Protein AF-A0A8H4TR01-F1 (afdb_monomer)

Radius of gyration: 15.43 Å; Cα contacts (8 Å, |Δi|>4): 149; chains: 1; bounding box: 37×34×43 Å

Solvent-accessible surface area (backbone atoms only — not comparable to full-atom values): 7247 Å² total; per-residue (Å²): 136,91,82,88,82,90,84,87,85,88,75,88,74,59,91,89,56,60,68,65,60,54,45,56,50,52,56,65,47,54,61,61,54,75,67,36,91,40,52,76,49,71,44,84,40,84,75,63,59,82,78,48,76,79,43,83,88,53,67,76,90,58,88,60,85,57,61,46,30,30,40,38,33,33,46,49,75,82,49,93,98,38,67,46,82,46,71,33,51,35,40,36,34,63,46,99,93,38,52,36,37,39,35,57,41,78,93,82,41,74,47,79,50,113

Foldseek 3Di:
DDDDDDDDDDDDDPPVDDPVNVQVVLLVVVVVLVPDPFFPDKDWDDDPCVVCVPPPLDDVVCVPPRKTKMWTWTWDDPDVVDIDIFTWIKIWGRDPNHIKIWIQGPPRDIDIGD

Mean predicted aligned error: 5.42 Å

Secondary structure (DSSP, 8-state):
-----------PPPTTS-HHHHHHHHTTSHHHHHT-TTEEEEEEE---HHHHTT-TTS-TTS-SSS-EEEEEEEEEEEETTEEEEEEEEEEEEEETTEEEEEEEEGGGEEEEE-

InterPro domains:
  IPR055481 Domain of unknown function DUF7053 [PF23155] (4-112)

Structure (mmCIF, N/CA/C/O backbone):
data_AF-A0A8H4TR01-F1
#
_entry.id   AF-A0A8H4TR01-F1
#
loop_
_atom_site.group_PDB
_atom_site.id
_atom_site.type_symbol
_atom_site.label_atom_id
_atom_site.label_alt_id
_atom_site.label_comp_id
_atom_site.label_asym_id
_atom_site.label_entity_id
_atom_site.label_seq_id
_atom_site.pdbx_PDB_ins_code
_atom_site.Cartn_x
_atom_site.Cartn_y
_atom_site.Cartn_z
_atom_site.occupancy
_atom_site.B_iso_or_equiv
_atom_site.auth_seq_id
_atom_site.auth_comp_id
_atom_site.auth_asym_id
_atom_site.auth_atom_id
_atom_site.pdbx_PDB_model_num
ATOM 1 N N . MET A 1 1 ? 1.405 21.714 -10.296 1.00 49.59 1 MET A N 1
ATOM 2 C CA . MET A 1 1 ? -0.064 21.749 -10.467 1.00 49.59 1 MET A CA 1
ATOM 3 C C . MET A 1 1 ? -0.586 20.396 -10.001 1.00 49.59 1 MET A C 1
ATOM 5 O O . MET A 1 1 ? -0.148 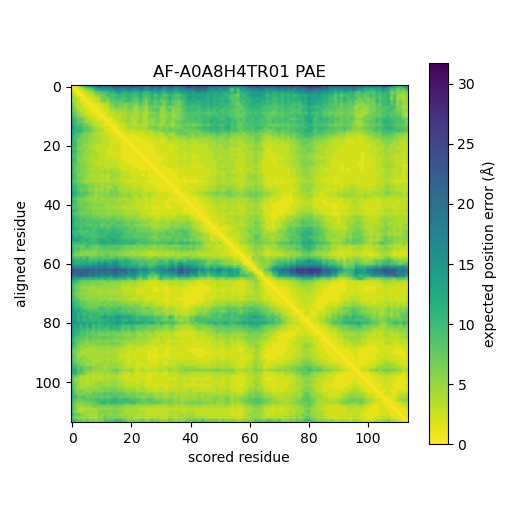19.397 -10.553 1.00 49.59 1 MET A O 1
ATOM 9 N N . ARG A 1 2 ? -1.369 20.338 -8.915 1.00 62.97 2 ARG A N 1
ATOM 10 C CA . ARG A 1 2 ? -1.908 19.081 -8.362 1.00 62.97 2 ARG A CA 1
ATOM 11 C C . ARG A 1 2 ? -3.207 18.767 -9.104 1.00 62.97 2 ARG A C 1
ATOM 13 O O . ARG A 1 2 ? -4.110 19.597 -9.095 1.00 62.97 2 ARG A O 1
ATOM 20 N N . THR A 1 3 ? -3.277 17.615 -9.758 1.00 76.19 3 THR A N 1
ATOM 21 C CA . THR A 1 3 ? -4.483 17.152 -10.460 1.00 76.19 3 THR A CA 1
ATOM 22 C C . THR A 1 3 ? -5.124 16.062 -9.619 1.00 76.19 3 THR A C 1
ATOM 24 O O . THR A 1 3 ? -4.453 15.094 -9.270 1.00 76.19 3 THR A O 1
ATOM 27 N N . GLN A 1 4 ? -6.399 16.223 -9.273 1.00 78.88 4 GLN A N 1
ATOM 28 C CA . GLN A 1 4 ? -7.150 15.244 -8.493 1.00 78.88 4 GLN A CA 1
ATOM 29 C C . GLN A 1 4 ? -8.140 14.536 -9.416 1.00 78.88 4 GLN A C 1
ATOM 31 O O . GLN A 1 4 ? -9.031 15.170 -9.976 1.00 78.88 4 GLN A O 1
ATOM 36 N N . ASN A 1 5 ? -7.963 13.228 -9.587 1.00 81.06 5 ASN A N 1
ATOM 37 C CA . ASN A 1 5 ? -8.862 12.382 -10.365 1.00 81.06 5 ASN A CA 1
ATOM 38 C C . ASN A 1 5 ? -9.546 11.405 -9.409 1.00 81.06 5 ASN A C 1
ATOM 40 O O . ASN A 1 5 ? -8.873 10.770 -8.602 1.00 81.06 5 ASN A O 1
ATOM 44 N N . HIS A 1 6 ? -10.868 11.275 -9.506 1.00 79.69 6 HIS A N 1
ATOM 45 C CA . HIS A 1 6 ? -11.644 10.354 -8.678 1.00 79.69 6 HIS A CA 1
ATOM 46 C C . HIS A 1 6 ? -12.144 9.190 -9.524 1.00 79.69 6 HIS A C 1
ATOM 48 O O . HIS A 1 6 ? -12.794 9.394 -10.547 1.00 79.69 6 HIS A O 1
ATOM 54 N N . THR A 1 7 ? -11.857 7.970 -9.082 1.00 76.00 7 THR A N 1
ATOM 55 C CA . THR A 1 7 ? -12.434 6.744 -9.639 1.00 76.00 7 THR A CA 1
ATOM 56 C C . THR A 1 7 ? -13.086 5.981 -8.499 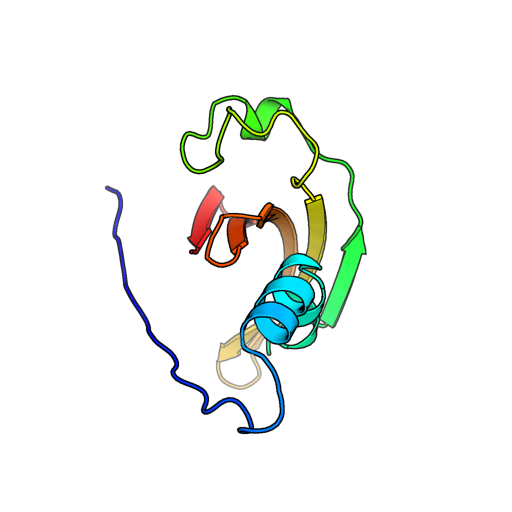1.00 76.00 7 THR A C 1
ATOM 58 O O . THR A 1 7 ? -12.477 5.818 -7.447 1.00 76.00 7 THR A O 1
ATOM 61 N N . PHE A 1 8 ? -14.318 5.521 -8.702 1.00 81.50 8 PHE A N 1
ATOM 62 C CA . PHE A 1 8 ? -15.056 4.751 -7.705 1.00 81.50 8 PHE A CA 1
ATOM 63 C C . PHE A 1 8 ? -15.339 3.354 -8.241 1.00 81.50 8 PHE A C 1
ATOM 65 O O . PHE A 1 8 ? -15.789 3.196 -9.376 1.00 81.50 8 PHE A O 1
ATOM 72 N N . VAL A 1 9 ? -15.109 2.346 -7.402 1.00 77.06 9 VAL A N 1
ATOM 73 C CA . VAL A 1 9 ? -15.504 0.960 -7.662 1.00 77.06 9 VAL A CA 1
ATOM 74 C C . VAL A 1 9 ? -16.436 0.532 -6.536 1.00 77.06 9 VAL A C 1
ATOM 76 O O . VAL A 1 9 ? -16.070 0.584 -5.366 1.00 77.06 9 VAL A O 1
ATOM 79 N N . THR A 1 10 ? -17.656 0.121 -6.879 1.00 84.94 10 THR A N 1
ATOM 80 C CA . THR A 1 10 ? -18.630 -0.385 -5.906 1.00 84.94 10 THR A CA 1
ATOM 81 C C . THR A 1 10 ? -18.730 -1.895 -6.036 1.00 84.94 10 THR A C 1
ATOM 83 O O . THR A 1 10 ? -19.132 -2.404 -7.080 1.00 84.94 10 THR A O 1
ATOM 86 N N . ILE A 1 11 ? -18.383 -2.607 -4.965 1.00 81.75 11 ILE A N 1
ATOM 87 C CA . ILE A 1 11 ? -18.468 -4.067 -4.902 1.00 81.75 11 ILE A CA 1
ATOM 88 C C . ILE A 1 11 ? -19.537 -4.429 -3.865 1.00 81.75 11 ILE A C 1
ATOM 90 O O . ILE A 1 11 ? -19.426 -3.998 -2.715 1.00 81.75 11 ILE A O 1
ATOM 94 N N . PRO A 1 12 ? -20.585 -5.190 -4.230 1.00 86.38 12 PRO A N 1
ATOM 95 C CA . PRO A 1 12 ? -21.579 -5.628 -3.261 1.00 86.38 12 PRO A CA 1
ATOM 96 C C . PRO A 1 12 ? -20.934 -6.584 -2.251 1.00 86.38 12 PRO A C 1
ATOM 98 O O . PRO A 1 12 ? -20.421 -7.640 -2.619 1.00 86.38 12 PRO A O 1
ATOM 101 N N . ILE A 1 13 ? -20.983 -6.221 -0.969 1.00 86.12 13 ILE A N 1
ATOM 102 C CA . ILE A 1 13 ? -20.517 -7.083 0.121 1.00 86.12 13 ILE A CA 1
ATOM 103 C C . ILE A 1 13 ? -21.607 -8.133 0.405 1.00 86.12 13 ILE A C 1
ATOM 105 O O . ILE A 1 13 ? -22.789 -7.775 0.488 1.00 86.12 13 ILE A O 1
ATOM 109 N N . PRO A 1 14 ? -21.261 -9.426 0.557 1.00 91.12 14 PRO A N 1
ATOM 110 C CA . PRO A 1 14 ? -22.231 -10.448 0.932 1.00 91.12 14 PRO A CA 1
ATOM 111 C C . PRO A 1 14 ? -22.970 -10.081 2.226 1.00 91.12 14 PRO A C 1
ATOM 113 O O . PRO A 1 14 ? -22.349 -9.683 3.205 1.00 91.12 14 PRO A O 1
ATOM 116 N N . ARG A 1 15 ? -24.298 -10.260 2.262 1.00 89.81 15 ARG A N 1
ATOM 117 C CA . ARG A 1 15 ? -25.148 -9.816 3.392 1.00 89.81 15 ARG A CA 1
ATOM 118 C C . ARG A 1 15 ? -24.781 -10.419 4.751 1.00 89.81 15 ARG A C 1
ATOM 120 O O . ARG A 1 15 ? -25.142 -9.855 5.774 1.00 89.81 15 ARG A O 1
ATOM 127 N N . TYR A 1 16 ? -24.124 -11.576 4.759 1.00 93.88 16 TYR A N 1
ATOM 128 C CA . TYR A 1 16 ? -23.691 -12.252 5.983 1.00 93.88 16 TYR A CA 1
ATOM 129 C C . TYR A 1 16 ? -22.377 -11.694 6.545 1.00 93.88 16 TYR A C 1
ATOM 131 O O . TYR A 1 16 ? -21.994 -12.064 7.651 1.00 93.88 16 TYR A O 1
ATOM 139 N N . LEU A 1 17 ? -21.668 -10.849 5.790 1.00 93.44 17 LEU A N 1
ATOM 140 C CA . LEU A 1 17 ? -20.385 -10.293 6.188 1.00 93.44 17 LEU A CA 1
ATOM 141 C C . LEU A 1 17 ? -20.596 -8.882 6.764 1.00 93.44 17 LEU A C 1
ATOM 143 O O . LEU A 1 17 ? -21.065 -7.996 6.044 1.00 93.44 17 LEU A O 1
ATOM 147 N N . PRO A 1 18 ? -20.258 -8.639 8.043 1.00 92.19 18 PRO A N 1
ATOM 148 C CA . PRO A 1 18 ? -20.322 -7.302 8.613 1.00 92.19 18 PRO A CA 1
ATOM 149 C C . PRO A 1 18 ? -19.375 -6.346 7.883 1.00 92.19 18 PRO A C 1
ATOM 151 O O . PRO A 1 18 ? -18.234 -6.694 7.582 1.00 92.19 18 PRO A O 1
ATOM 154 N N . PHE A 1 19 ? -19.822 -5.108 7.660 1.00 89.88 19 PHE A N 1
ATOM 155 C CA . PHE A 1 19 ? -19.001 -4.059 7.045 1.00 89.88 19 PHE A CA 1
ATOM 156 C C . PHE A 1 19 ? -17.665 -3.858 7.775 1.00 89.88 19 PHE A C 1
ATOM 158 O O . PHE A 1 19 ? -16.623 -3.734 7.134 1.00 89.88 19 PHE A O 1
ATOM 165 N N . GLN A 1 20 ? -17.685 -3.908 9.111 1.00 91.12 20 GLN A N 1
ATOM 166 C CA . GLN A 1 20 ? -16.481 -3.743 9.922 1.00 91.12 20 GLN A CA 1
ATOM 167 C C . GLN A 1 20 ? -15.422 -4.805 9.607 1.00 91.12 20 GLN A C 1
ATOM 169 O O . GLN A 1 20 ? -14.251 -4.474 9.502 1.00 91.12 20 GLN A O 1
ATOM 174 N N . THR A 1 21 ? -15.823 -6.052 9.346 1.00 92.69 21 THR A N 1
ATOM 175 C CA . THR A 1 21 ? -14.891 -7.125 8.974 1.00 92.69 21 THR A CA 1
ATOM 176 C C . THR A 1 21 ? -14.165 -6.824 7.663 1.00 92.69 21 THR A C 1
ATOM 178 O O . THR A 1 21 ? -12.983 -7.127 7.531 1.00 92.69 21 THR A O 1
ATOM 181 N N . VAL A 1 22 ? -14.848 -6.200 6.698 1.00 90.50 22 VAL A N 1
ATOM 182 C CA . VAL A 1 22 ? -14.218 -5.767 5.442 1.00 90.50 22 VAL A CA 1
ATOM 183 C C . VAL A 1 22 ? -13.227 -4.638 5.700 1.00 90.50 22 VAL A C 1
ATOM 185 O O . VAL A 1 22 ? -12.114 -4.686 5.182 1.00 90.50 22 VAL A O 1
ATOM 188 N N . LEU A 1 23 ? -13.599 -3.650 6.519 1.00 91.06 23 LEU A N 1
ATOM 189 C CA . LEU A 1 23 ? -12.693 -2.562 6.885 1.00 91.06 23 LEU A CA 1
ATOM 190 C C . LEU A 1 23 ? -11.450 -3.066 7.618 1.00 91.06 23 LEU A C 1
ATOM 192 O O . LEU A 1 23 ? -10.342 -2.676 7.262 1.00 91.06 23 LEU A O 1
ATOM 196 N N . ASP A 1 24 ? -11.625 -3.937 8.608 1.00 91.88 24 ASP A N 1
ATOM 197 C CA . ASP A 1 24 ? -10.524 -4.505 9.383 1.00 91.88 24 ASP A CA 1
ATOM 198 C C . ASP A 1 24 ? -9.579 -5.297 8.474 1.00 91.88 24 ASP A C 1
ATOM 200 O O . ASP A 1 24 ? -8.361 -5.172 8.581 1.00 91.88 24 ASP A O 1
ATOM 204 N N . TYR A 1 25 ? -10.133 -6.049 7.516 1.00 92.00 25 TYR A N 1
ATOM 205 C CA . TYR A 1 25 ? -9.344 -6.759 6.516 1.00 92.00 25 TYR A CA 1
ATOM 206 C C . TYR A 1 25 ? -8.567 -5.797 5.607 1.00 92.00 25 TYR A C 1
ATOM 208 O O . TYR A 1 25 ? -7.363 -5.971 5.431 1.00 92.00 25 TYR A O 1
ATOM 216 N N . LEU A 1 26 ? -9.198 -4.740 5.086 1.00 90.88 26 LEU A N 1
ATOM 217 C CA . LEU A 1 26 ? -8.513 -3.728 4.269 1.00 90.88 26 LEU A CA 1
ATOM 218 C C . LEU A 1 26 ? -7.391 -3.017 5.038 1.00 90.88 26 LEU A C 1
ATOM 220 O O . LEU A 1 26 ? -6.331 -2.756 4.471 1.00 90.88 26 LEU A O 1
ATOM 224 N N . LYS A 1 27 ? -7.586 -2.766 6.337 1.00 92.94 27 LYS A N 1
ATOM 225 C CA . LYS A 1 27 ? -6.590 -2.155 7.234 1.00 92.94 27 LYS A CA 1
ATOM 226 C C . LYS A 1 27 ? -5.390 -3.057 7.544 1.00 92.94 27 LYS A C 1
ATOM 228 O O . LYS A 1 27 ? -4.433 -2.595 8.153 1.00 92.94 27 LYS A O 1
ATOM 233 N N . THR A 1 28 ? -5.385 -4.309 7.078 1.00 93.56 28 THR A N 1
ATOM 234 C CA . THR A 1 28 ? -4.160 -5.131 7.040 1.00 93.56 28 THR A CA 1
ATOM 235 C C . THR A 1 28 ? -3.228 -4.764 5.877 1.00 93.56 28 THR A C 1
ATOM 237 O O . THR A 1 28 ? -2.077 -5.200 5.861 1.00 93.56 28 THR A O 1
ATOM 240 N N . TYR A 1 29 ? -3.697 -3.933 4.935 1.00 94.44 29 TYR A N 1
ATOM 241 C CA . TYR A 1 29 ? -3.002 -3.386 3.757 1.00 94.44 29 TYR A CA 1
ATOM 242 C C . TYR A 1 29 ? -2.623 -4.406 2.679 1.00 94.44 29 TYR A C 1
ATOM 244 O O . TYR A 1 29 ? -2.805 -4.148 1.489 1.00 94.44 29 TYR A O 1
ATOM 252 N N . GLU A 1 30 ? -2.153 -5.585 3.078 1.00 94.38 30 GLU A N 1
ATOM 253 C CA . GLU A 1 30 ? -1.739 -6.661 2.179 1.00 94.38 30 GLU A CA 1
ATOM 254 C C . GLU A 1 30 ? -2.804 -7.066 1.142 1.00 94.38 30 GLU A C 1
ATOM 256 O O . GLU A 1 30 ? -2.419 -7.283 -0.006 1.00 94.38 30 GLU A O 1
ATOM 261 N N . PRO A 1 31 ? -4.122 -7.087 1.436 1.00 93.06 31 PRO A N 1
ATOM 262 C CA . PRO A 1 31 ? -5.133 -7.424 0.432 1.00 93.06 31 PRO A CA 1
ATOM 263 C C . PRO A 1 31 ? -5.143 -6.471 -0.766 1.00 93.06 31 PRO A C 1
ATOM 265 O O . PRO A 1 31 ? -5.407 -6.890 -1.890 1.00 93.06 31 PRO A O 1
ATOM 268 N N . VAL A 1 32 ? -4.819 -5.192 -0.551 1.00 91.50 32 VAL A N 1
ATOM 269 C CA . VAL A 1 32 ? -4.744 -4.201 -1.634 1.00 91.50 32 VAL A CA 1
ATOM 270 C C . VAL A 1 32 ? -3.541 -4.472 -2.532 1.00 91.50 32 VAL A C 1
ATOM 272 O O . VAL A 1 32 ? -3.652 -4.368 -3.751 1.00 91.50 32 VAL A O 1
ATOM 275 N N . LEU A 1 33 ? -2.413 -4.887 -1.950 1.00 94.00 33 LEU A N 1
ATOM 276 C CA . LEU A 1 33 ? -1.224 -5.283 -2.705 1.00 94.00 33 LEU A CA 1
ATOM 277 C C . LEU A 1 33 ? -1.465 -6.589 -3.470 1.00 94.00 33 LEU A C 1
ATOM 279 O O . LEU A 1 33 ? -1.210 -6.654 -4.669 1.00 94.00 33 LEU A O 1
ATOM 283 N N . GLN A 1 34 ? -2.008 -7.609 -2.800 1.00 94.06 34 GLN A N 1
ATOM 284 C CA . GLN A 1 34 ? -2.285 -8.931 -3.374 1.00 94.06 34 GLN A CA 1
ATOM 285 C C . GLN A 1 34 ? -3.248 -8.878 -4.563 1.00 94.06 34 GLN A C 1
ATOM 287 O O . GLN A 1 34 ? -3.121 -9.669 -5.496 1.00 94.06 34 GLN A O 1
ATOM 292 N N . HIS A 1 35 ? -4.215 -7.960 -4.530 1.00 90.44 35 HIS A N 1
ATOM 293 C CA . HIS A 1 35 ? -5.226 -7.821 -5.574 1.00 90.44 35 HIS A CA 1
ATOM 294 C C . HIS A 1 35 ? -4.944 -6.687 -6.570 1.00 90.44 35 HIS A C 1
ATOM 296 O O . HIS A 1 35 ? -5.782 -6.429 -7.435 1.00 90.44 35 HIS A O 1
ATOM 302 N N . ASN A 1 36 ? -3.774 -6.041 -6.510 1.00 89.19 36 ASN A N 1
ATOM 303 C CA . ASN A 1 36 ? -3.337 -5.119 -7.556 1.00 89.19 36 ASN A CA 1
ATOM 304 C C . ASN A 1 36 ? -2.912 -5.920 -8.812 1.00 89.19 36 ASN A C 1
ATOM 306 O O . ASN A 1 36 ? -1.961 -6.698 -8.737 1.00 89.19 36 ASN A O 1
ATOM 310 N N . PRO A 1 37 ? -3.548 -5.722 -9.987 1.00 88.31 37 PRO A N 1
ATOM 311 C CA . PRO A 1 37 ? -3.240 -6.477 -11.208 1.00 88.31 37 PRO A CA 1
ATOM 312 C C . PRO A 1 37 ? -1.787 -6.385 -11.695 1.00 88.31 37 PRO A C 1
ATOM 314 O O . PRO A 1 37 ? -1.344 -7.255 -12.445 1.00 88.31 37 PRO A O 1
ATOM 317 N N . GLY A 1 38 ? -1.071 -5.317 -11.330 1.00 90.38 38 GLY A N 1
ATOM 318 C CA . GLY A 1 38 ? 0.338 -5.121 -11.677 1.00 90.38 38 GLY A CA 1
ATOM 319 C C . GLY A 1 38 ? 1.321 -5.753 -10.692 1.00 90.38 38 GLY A C 1
ATOM 320 O O . GLY A 1 38 ? 2.508 -5.825 -11.003 1.00 90.38 38 GLY A O 1
ATOM 321 N N . MET A 1 39 ? 0.863 -6.210 -9.524 1.00 95.56 39 MET A N 1
ATOM 322 C CA . MET A 1 39 ? 1.730 -6.697 -8.453 1.00 95.56 39 MET A CA 1
ATOM 323 C C . MET A 1 39 ? 2.317 -8.070 -8.781 1.00 95.56 39 MET A C 1
ATOM 325 O O . MET A 1 39 ? 1.588 -9.023 -9.053 1.00 95.56 39 MET A O 1
ATOM 329 N N . VAL A 1 40 ? 3.646 -8.183 -8.718 1.00 96.50 40 VAL A N 1
ATOM 330 C CA . VAL A 1 40 ? 4.363 -9.465 -8.823 1.00 96.50 40 VAL A CA 1
ATOM 331 C C . VAL A 1 40 ? 4.699 -9.997 -7.437 1.00 96.50 40 VAL A C 1
ATOM 333 O O . VAL A 1 40 ? 4.455 -11.163 -7.140 1.00 96.50 40 VAL A O 1
ATOM 336 N N . SER A 1 41 ? 5.256 -9.140 -6.586 1.00 97.00 41 SER A N 1
ATOM 337 C CA . SER A 1 41 ? 5.593 -9.465 -5.203 1.00 97.00 41 SER A CA 1
ATOM 338 C C . SER A 1 41 ? 5.708 -8.193 -4.378 1.00 97.00 41 SER A C 1
ATOM 340 O O . SER A 1 41 ? 5.934 -7.108 -4.912 1.00 97.00 41 SER A O 1
ATOM 342 N N . TYR A 1 42 ? 5.615 -8.328 -3.064 1.00 97.31 42 TYR A N 1
ATOM 343 C CA . TYR A 1 42 ? 5.856 -7.237 -2.134 1.00 97.31 42 TYR A CA 1
ATOM 344 C C . TYR A 1 42 ? 6.559 -7.771 -0.890 1.00 97.31 42 TYR A C 1
ATOM 346 O O . TYR A 1 42 ? 6.405 -8.937 -0.524 1.00 97.31 42 TYR A O 1
ATOM 354 N N . GLU A 1 43 ? 7.323 -6.911 -0.234 1.00 97.25 43 GLU A N 1
ATOM 355 C CA . GLU A 1 43 ? 7.971 -7.211 1.041 1.00 97.25 43 GLU A CA 1
ATOM 356 C C . GLU A 1 43 ? 7.768 -6.045 2.004 1.00 97.25 43 GLU A C 1
ATOM 358 O O . GLU A 1 43 ? 7.671 -4.890 1.584 1.00 97.25 43 GLU A O 1
ATOM 363 N N . LYS A 1 44 ? 7.675 -6.338 3.303 1.00 95.56 44 LYS A N 1
ATOM 364 C CA . LYS A 1 44 ? 7.667 -5.285 4.325 1.00 95.56 44 LYS A CA 1
ATOM 365 C C . LYS A 1 44 ? 8.999 -4.550 4.270 1.00 95.56 44 LYS A C 1
ATOM 367 O O . LYS A 1 44 ? 10.047 -5.180 4.151 1.00 95.56 44 LYS A O 1
ATOM 372 N N . HIS A 1 45 ? 8.936 -3.232 4.350 1.00 93.94 45 HIS A N 1
ATOM 373 C CA . HIS A 1 45 ? 10.104 -2.373 4.294 1.00 93.94 45 HIS A CA 1
ATOM 374 C C . HIS A 1 45 ? 10.080 -1.393 5.461 1.00 93.94 45 HIS A C 1
ATOM 376 O O . HIS A 1 45 ? 9.012 -1.072 5.990 1.00 93.94 45 HIS A O 1
ATOM 382 N N . ASP A 1 46 ? 11.257 -0.930 5.864 1.00 91.56 46 ASP A N 1
ATOM 383 C CA . ASP A 1 46 ? 11.356 0.063 6.921 1.00 91.56 46 ASP A CA 1
ATOM 384 C C . ASP A 1 46 ? 10.790 1.404 6.436 1.00 91.56 46 ASP A C 1
ATOM 386 O O . ASP A 1 46 ? 10.877 1.768 5.259 1.00 91.56 46 ASP A O 1
ATOM 390 N N . LEU A 1 47 ? 10.145 2.121 7.354 1.00 88.50 47 LEU A N 1
ATOM 391 C CA . LEU A 1 47 ? 9.625 3.457 7.095 1.00 88.50 47 LEU A CA 1
ATOM 392 C C . LEU A 1 47 ? 10.767 4.468 7.149 1.00 88.50 47 LEU A C 1
ATOM 394 O O . LEU A 1 47 ? 11.465 4.574 8.156 1.00 88.50 47 LEU A O 1
ATOM 398 N N . ASP A 1 48 ? 10.898 5.255 6.087 1.00 86.69 48 ASP A N 1
ATOM 399 C CA . ASP A 1 48 ? 11.713 6.463 6.094 1.00 86.69 48 ASP A CA 1
ATOM 400 C C . ASP A 1 48 ? 10.884 7.614 6.676 1.00 86.69 48 ASP A C 1
ATOM 402 O O . ASP A 1 48 ? 10.074 8.225 5.979 1.00 86.69 48 ASP A O 1
ATOM 406 N N . TYR A 1 49 ? 11.054 7.877 7.973 1.00 81.44 49 TYR A N 1
ATOM 407 C CA . TYR A 1 49 ? 10.293 8.904 8.686 1.00 81.44 49 TYR A CA 1
ATOM 408 C C . TYR A 1 49 ? 10.562 10.325 8.174 1.00 81.44 49 TYR A C 1
ATOM 410 O O . TYR A 1 49 ? 9.655 11.158 8.216 1.00 81.44 49 TYR A O 1
ATOM 418 N N . ASP A 1 50 ? 11.749 10.601 7.629 1.00 82.12 50 ASP A N 1
ATOM 419 C CA . ASP A 1 50 ? 12.097 11.931 7.117 1.00 82.12 50 ASP A CA 1
ATOM 420 C C . ASP A 1 50 ? 11.266 12.278 5.871 1.00 82.12 50 ASP A C 1
ATOM 422 O O . ASP A 1 50 ? 10.871 13.429 5.657 1.00 82.12 50 ASP A O 1
ATOM 426 N N . LEU A 1 51 ? 10.930 11.257 5.081 1.00 76.88 51 LEU A N 1
ATOM 427 C CA . LEU A 1 51 ? 10.129 11.365 3.864 1.00 76.88 51 LEU A CA 1
ATOM 428 C C . LEU A 1 51 ? 8.629 11.597 4.133 1.00 76.88 51 LEU A C 1
ATOM 430 O O . LEU A 1 51 ? 7.921 12.130 3.269 1.00 76.88 51 LEU A O 1
ATOM 434 N N . ILE A 1 52 ? 8.148 11.219 5.319 1.00 80.38 52 ILE A N 1
ATOM 435 C CA . ILE A 1 52 ? 6.737 11.319 5.740 1.00 80.38 52 ILE A CA 1
ATOM 436 C C . ILE A 1 52 ? 6.476 12.462 6.719 1.00 80.38 52 ILE A C 1
ATOM 438 O O . ILE A 1 52 ? 5.354 12.955 6.760 1.00 80.38 52 ILE A O 1
ATOM 442 N N . ALA A 1 53 ? 7.481 12.919 7.471 1.00 78.25 53 ALA A N 1
ATOM 443 C CA . ALA A 1 53 ? 7.315 13.907 8.542 1.00 78.25 53 ALA A CA 1
ATOM 444 C C . ALA A 1 53 ? 6.609 15.204 8.105 1.00 78.25 53 ALA A C 1
ATOM 446 O O . ALA A 1 53 ? 5.960 15.861 8.915 1.00 78.25 53 ALA A O 1
ATOM 447 N N . ASN A 1 54 ? 6.720 15.567 6.825 1.00 80.19 54 ASN A N 1
ATOM 448 C CA . ASN A 1 54 ? 6.133 16.783 6.260 1.00 80.19 54 ASN A CA 1
ATOM 449 C C . ASN A 1 54 ? 4.946 16.514 5.316 1.00 80.19 54 ASN A C 1
ATOM 451 O O . ASN A 1 54 ? 4.453 17.438 4.666 1.00 80.19 54 ASN A O 1
ATOM 455 N N . ASP A 1 55 ? 4.494 15.264 5.198 1.00 84.88 55 ASP A N 1
ATOM 456 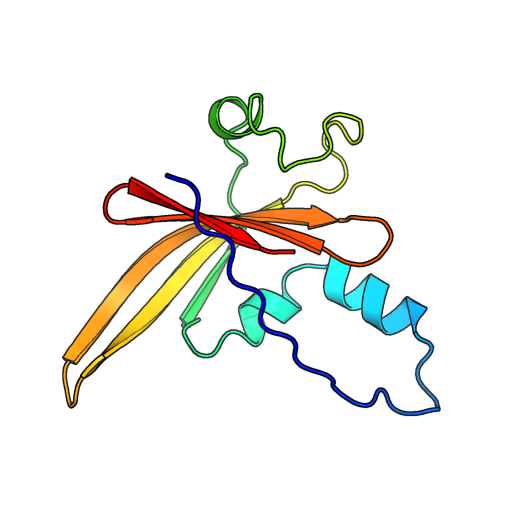C CA . ASP A 1 55 ? 3.412 14.898 4.291 1.00 84.88 55 ASP A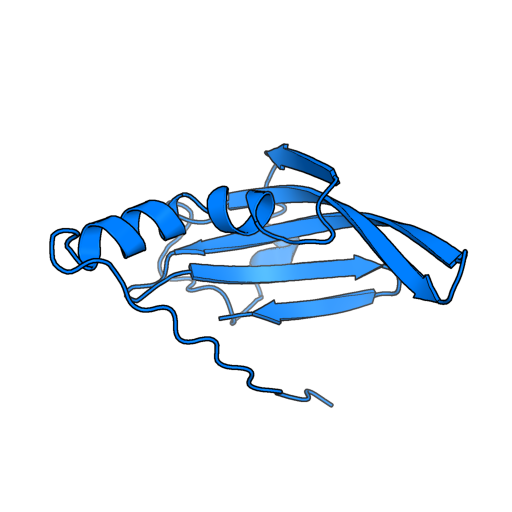 CA 1
ATOM 457 C C . ASP A 1 55 ? 2.047 15.012 4.981 1.00 84.88 55 ASP A C 1
ATOM 459 O O . ASP A 1 55 ? 1.588 14.101 5.665 1.00 84.88 55 ASP A O 1
ATOM 463 N N . SER A 1 56 ? 1.369 16.139 4.744 1.00 85.75 56 SER A N 1
ATOM 464 C CA . SER A 1 56 ? 0.024 16.430 5.273 1.00 85.75 56 SER A CA 1
ATOM 465 C C . SER A 1 56 ? -1.073 15.444 4.847 1.00 85.75 56 SER A C 1
ATOM 467 O O . SER A 1 56 ? -2.207 15.569 5.305 1.00 85.75 56 SER A O 1
ATOM 469 N N . PHE A 1 57 ? -0.783 14.524 3.921 1.00 86.50 57 PHE A N 1
ATOM 470 C CA . PHE A 1 57 ? -1.728 13.483 3.535 1.00 86.50 57 PHE A CA 1
ATOM 471 C C . PHE A 1 57 ? -1.899 12.416 4.617 1.00 86.50 57 PHE A C 1
ATOM 473 O O . PHE A 1 57 ? -2.976 11.832 4.724 1.00 86.50 57 PHE A O 1
ATOM 480 N N . PHE A 1 58 ? -0.856 12.176 5.410 1.00 87.62 58 PHE A N 1
ATOM 481 C CA . PHE A 1 58 ? -0.933 11.271 6.543 1.00 87.62 58 PHE A CA 1
ATOM 482 C C . PHE A 1 58 ? -1.381 12.023 7.793 1.00 87.62 58 PHE A C 1
ATOM 484 O O . PHE A 1 58 ? -0.986 13.163 8.044 1.00 87.62 58 PHE A O 1
ATOM 491 N N . ASP A 1 59 ? -2.226 11.373 8.583 1.00 83.31 59 ASP A N 1
ATOM 492 C CA . ASP A 1 59 ? -2.679 11.891 9.860 1.00 83.31 59 ASP A CA 1
ATOM 493 C C . ASP A 1 59 ? -1.520 11.878 10.864 1.00 83.31 59 ASP A C 1
ATOM 495 O O . ASP A 1 59 ? -1.129 10.830 11.376 1.00 83.31 59 ASP A O 1
ATOM 499 N N . ALA A 1 60 ? -0.975 13.062 11.145 1.00 73.62 60 ALA A N 1
ATOM 500 C CA . ALA A 1 60 ? 0.104 13.257 12.108 1.00 73.62 60 ALA A CA 1
ATOM 501 C C . ALA A 1 60 ? -0.322 13.005 13.569 1.00 73.62 60 ALA A C 1
ATOM 503 O O . ALA A 1 60 ? 0.537 12.920 14.447 1.00 73.62 60 ALA A O 1
ATOM 504 N N . SER A 1 61 ? -1.629 12.900 13.847 1.00 75.00 61 SER A N 1
ATOM 505 C CA . SER A 1 61 ? -2.159 12.565 15.175 1.00 75.00 61 SER A CA 1
ATOM 506 C C . SER A 1 61 ? -2.174 11.059 15.473 1.00 75.00 61 SER A C 1
ATOM 508 O O . SER A 1 61 ? -2.465 10.672 16.605 1.00 75.00 61 SER A O 1
ATOM 510 N N . ASP A 1 62 ? -1.781 10.230 14.496 1.00 71.19 62 ASP A N 1
ATOM 511 C CA . ASP A 1 62 ? -1.478 8.799 14.630 1.00 71.19 62 ASP A CA 1
ATOM 512 C C . ASP A 1 62 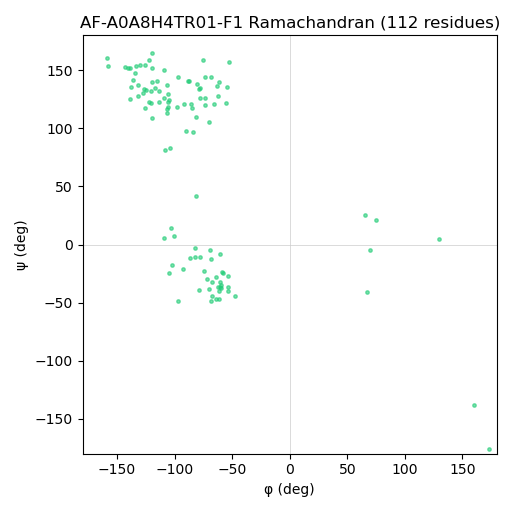? 0.046 8.583 14.491 1.00 71.19 62 ASP A C 1
ATOM 514 O O . ASP A 1 62 ? 0.547 8.259 13.409 1.00 71.19 62 ASP A O 1
ATOM 518 N N . PRO A 1 63 ? 0.829 8.811 15.564 1.00 55.53 63 PRO A N 1
ATOM 519 C CA . PRO A 1 63 ? 2.280 8.967 15.494 1.00 55.53 63 PRO A CA 1
ATOM 520 C C . PRO A 1 63 ? 3.033 7.624 15.443 1.00 55.53 63 PRO A C 1
ATOM 522 O O . PRO A 1 63 ? 4.073 7.468 16.082 1.00 55.53 63 PRO A O 1
ATOM 525 N N . GLY A 1 64 ? 2.531 6.652 14.672 1.00 60.09 64 GLY A N 1
ATOM 526 C CA . GLY A 1 64 ? 3.282 5.446 14.306 1.00 60.09 64 GLY A CA 1
ATOM 527 C C . GLY A 1 64 ? 2.585 4.106 14.536 1.00 60.09 64 GLY A C 1
ATOM 528 O O . GLY A 1 64 ? 3.212 3.072 14.299 1.00 60.09 64 GLY A O 1
ATOM 529 N N . GLU A 1 65 ? 1.316 4.058 14.956 1.00 66.56 65 GLU A N 1
ATOM 530 C CA . GLU A 1 65 ? 0.669 2.758 15.178 1.00 66.56 65 GLU A CA 1
ATOM 531 C C . GLU A 1 65 ? 0.203 2.119 13.868 1.00 66.56 65 GLU A C 1
ATOM 533 O O . GLU A 1 65 ? 0.401 0.910 13.676 1.00 66.56 65 GLU A O 1
ATOM 538 N N . SER A 1 66 ? -0.323 2.908 12.922 1.00 84.62 66 SER A N 1
ATOM 539 C CA . SER A 1 66 ? -0.891 2.354 11.687 1.00 84.62 66 SER A CA 1
ATOM 540 C C . SER A 1 66 ? -0.013 2.465 10.436 1.00 84.62 66 SER A C 1
ATOM 542 O O . SER A 1 66 ? -0.241 1.700 9.496 1.00 84.62 66 SER A O 1
ATOM 544 N N . LEU A 1 67 ? 1.013 3.327 10.418 1.00 90.94 67 LEU A N 1
ATOM 545 C CA . LEU A 1 67 ? 1.885 3.486 9.248 1.00 90.94 67 LEU A CA 1
ATOM 546 C C . LEU A 1 67 ? 2.632 2.187 8.923 1.00 90.94 67 LEU A C 1
ATOM 548 O O . LEU A 1 67 ? 3.291 1.603 9.786 1.00 90.94 67 LEU A O 1
ATOM 552 N N . ARG A 1 68 ? 2.562 1.725 7.673 1.00 92.88 68 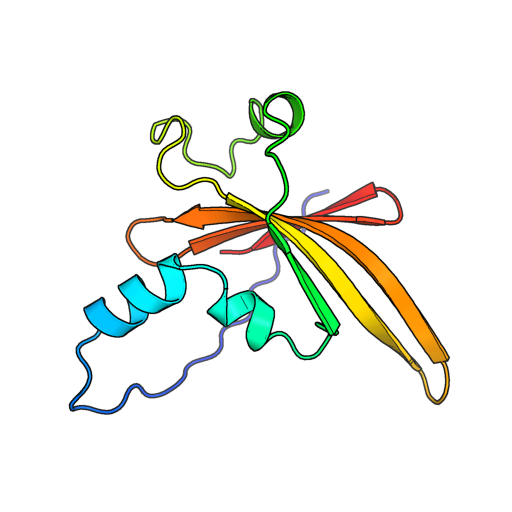ARG A N 1
ATOM 553 C CA . ARG A 1 68 ? 3.327 0.562 7.188 1.00 92.88 68 ARG A CA 1
ATOM 554 C C . ARG A 1 68 ? 3.886 0.841 5.802 1.00 92.88 68 ARG A C 1
ATOM 556 O O . ARG A 1 68 ? 3.167 1.332 4.938 1.00 92.88 68 ARG A O 1
ATOM 563 N N . CYS A 1 69 ? 5.151 0.491 5.590 1.00 94.50 69 CYS A N 1
ATOM 564 C CA . CYS A 1 69 ? 5.801 0.576 4.289 1.00 94.50 69 CYS A CA 1
ATOM 565 C C . CYS A 1 69 ? 5.972 -0.823 3.695 1.00 94.50 69 CYS A C 1
ATOM 567 O O . CYS A 1 69 ? 6.363 -1.772 4.381 1.00 94.50 69 CYS A O 1
ATOM 569 N N . TYR A 1 70 ? 5.685 -0.936 2.405 1.00 96.06 70 TYR A N 1
ATOM 570 C CA . TYR A 1 70 ? 5.966 -2.121 1.616 1.00 96.06 70 TYR A CA 1
ATOM 571 C C . TYR A 1 70 ? 6.774 -1.729 0.392 1.00 96.06 70 TYR A C 1
ATOM 573 O O . TYR A 1 70 ? 6.433 -0.787 -0.321 1.00 96.06 70 TYR A O 1
ATOM 581 N N . GLN A 1 71 ? 7.824 -2.487 0.113 1.00 96.19 71 GLN A N 1
ATOM 582 C CA . GLN A 1 71 ? 8.518 -2.410 -1.155 1.00 96.19 71 GLN A CA 1
ATOM 583 C C . GLN A 1 71 ? 7.733 -3.243 -2.172 1.00 96.19 71 GLN A C 1
ATOM 585 O O . GLN A 1 71 ? 7.700 -4.471 -2.094 1.00 96.19 71 GLN A O 1
ATOM 590 N N . ALA A 1 72 ? 7.091 -2.566 -3.121 1.00 95.75 72 ALA A N 1
ATOM 591 C CA . ALA A 1 72 ? 6.344 -3.198 -4.198 1.00 95.75 72 ALA A CA 1
ATOM 592 C C . ALA A 1 72 ? 7.256 -3.506 -5.389 1.00 95.75 72 ALA A C 1
ATOM 594 O O . ALA A 1 72 ? 8.120 -2.697 -5.749 1.00 95.75 72 ALA A O 1
ATOM 595 N N . TYR A 1 73 ? 7.027 -4.666 -6.001 1.00 96.12 73 TYR A N 1
ATOM 596 C CA . TYR A 1 73 ? 7.615 -5.091 -7.263 1.00 96.12 73 TYR A CA 1
ATOM 597 C C . TYR A 1 73 ? 6.473 -5.322 -8.252 1.00 96.12 73 TYR A C 1
ATOM 599 O O . TYR A 1 73 ? 5.700 -6.274 -8.115 1.00 96.12 73 TYR A O 1
ATOM 607 N N . GLU A 1 74 ? 6.348 -4.434 -9.234 1.00 94.12 74 GLU A N 1
ATOM 608 C CA . GLU A 1 74 ? 5.223 -4.404 -10.168 1.00 94.12 74 GLU A CA 1
ATOM 609 C C . GLU A 1 74 ? 5.675 -4.531 -11.622 1.00 94.12 74 GLU A C 1
ATOM 611 O O . GLU A 1 74 ? 6.813 -4.226 -11.978 1.00 94.12 74 GLU A O 1
ATOM 616 N N . VAL A 1 75 ? 4.754 -4.948 -12.487 1.00 93.50 75 VAL A N 1
ATOM 617 C CA . VAL A 1 75 ? 4.934 -4.960 -13.937 1.00 93.50 75 VAL A CA 1
ATOM 618 C C . VAL A 1 75 ? 3.790 -4.198 -14.581 1.00 93.50 75 VAL A C 1
ATOM 620 O O . VAL A 1 75 ? 2.636 -4.622 -14.532 1.00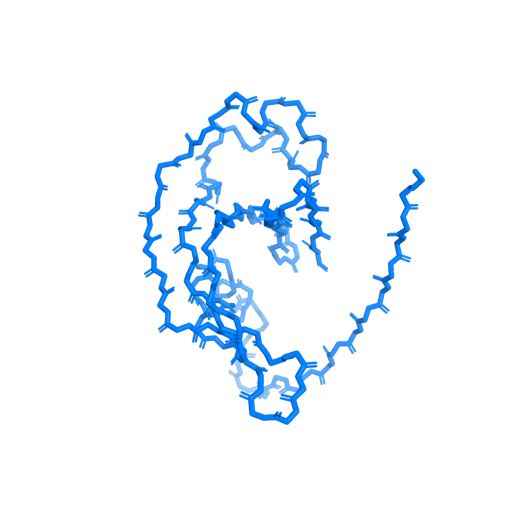 93.50 75 VAL A O 1
ATOM 623 N N . ILE A 1 76 ? 4.118 -3.106 -15.270 1.00 89.06 76 ILE A N 1
ATOM 624 C CA . ILE A 1 76 ? 3.144 -2.383 -16.095 1.00 89.06 76 ILE A CA 1
ATOM 625 C C . ILE A 1 76 ? 3.259 -2.813 -17.552 1.00 89.06 76 ILE A C 1
ATOM 627 O O . ILE A 1 76 ? 4.353 -3.040 -18.080 1.00 89.06 76 ILE A O 1
ATOM 631 N N . ARG A 1 77 ? 2.114 -2.879 -18.233 1.00 87.38 77 ARG A N 1
ATOM 632 C CA . ARG A 1 77 ? 2.058 -3.019 -19.691 1.00 87.38 77 ARG A CA 1
ATOM 633 C C . ARG A 1 77 ? 1.987 -1.634 -20.318 1.00 87.38 77 ARG A C 1
ATOM 635 O O . ARG A 1 77 ? 1.054 -0.886 -20.053 1.00 87.38 77 ARG A O 1
ATOM 642 N N . LEU A 1 78 ? 2.962 -1.321 -21.164 1.00 86.69 78 LEU A N 1
ATOM 643 C CA . LEU A 1 78 ? 3.034 -0.056 -21.904 1.00 86.69 78 LEU A CA 1
ATOM 644 C C . LEU A 1 78 ? 2.386 -0.168 -23.292 1.00 86.69 78 LEU A C 1
ATOM 646 O O . LEU A 1 78 ? 2.011 0.831 -23.894 1.00 86.69 78 LEU A O 1
ATOM 650 N N . GLY A 1 79 ? 2.253 -1.394 -23.798 1.00 87.94 79 GLY A N 1
ATOM 651 C CA . GLY A 1 79 ? 1.648 -1.708 -25.087 1.00 87.94 79 GLY A CA 1
ATOM 652 C C . GLY A 1 79 ? 1.805 -3.194 -25.426 1.00 87.94 79 GLY A C 1
ATOM 653 O O . GLY A 1 79 ? 2.323 -3.965 -24.610 1.00 87.94 79 GLY A O 1
ATOM 654 N N . PRO A 1 80 ? 1.375 -3.629 -26.622 1.00 91.69 80 PRO A N 1
ATOM 655 C CA . PRO A 1 80 ? 1.554 -5.007 -27.074 1.00 91.69 80 PRO A CA 1
ATOM 656 C C . PRO A 1 80 ? 3.029 -5.431 -27.021 1.00 91.69 80 PRO A C 1
ATOM 658 O O . PRO A 1 80 ? 3.888 -4.782 -27.608 1.00 91.69 80 PRO A O 1
ATOM 661 N N . GLY A 1 81 ? 3.336 -6.496 -26.275 1.00 91.88 81 GLY A N 1
ATOM 662 C CA . GLY A 1 81 ? 4.703 -7.012 -26.106 1.00 91.88 81 GLY A CA 1
ATOM 663 C C . GLY A 1 81 ? 5.653 -6.130 -25.281 1.00 91.88 81 GLY A C 1
ATOM 664 O O . GLY A 1 81 ? 6.764 -6.561 -24.987 1.00 91.88 81 GLY A O 1
ATOM 665 N N . CYS A 1 82 ? 5.231 -4.933 -24.864 1.00 92.88 82 CYS A N 1
ATOM 666 C CA . CYS A 1 82 ? 6.060 -3.997 -24.114 1.00 92.88 82 CYS A CA 1
ATOM 667 C C . CYS A 1 82 ? 5.623 -3.952 -22.647 1.00 92.88 82 CYS A C 1
ATOM 669 O O . CYS A 1 82 ? 4.522 -3.497 -22.315 1.00 92.88 82 CYS A O 1
ATOM 671 N N . ARG A 1 83 ? 6.504 -4.425 -21.766 1.00 93.06 83 ARG A N 1
ATOM 672 C CA . ARG A 1 83 ? 6.325 -4.381 -20.315 1.00 93.06 83 ARG A CA 1
ATOM 673 C C . ARG A 1 83 ? 7.519 -3.714 -19.659 1.00 93.06 83 ARG A C 1
ATOM 675 O O . ARG A 1 83 ? 8.623 -3.751 -20.203 1.00 93.06 83 ARG A O 1
ATOM 682 N N . ARG A 1 84 ? 7.291 -3.140 -18.487 1.00 91.31 84 ARG A N 1
ATOM 683 C CA . ARG A 1 84 ? 8.350 -2.584 -17.657 1.00 91.31 84 ARG A CA 1
ATOM 684 C C . ARG A 1 84 ? 8.188 -3.078 -16.233 1.00 91.31 84 ARG A C 1
ATOM 686 O O . ARG A 1 84 ? 7.117 -2.912 -15.651 1.00 91.31 84 ARG A O 1
ATOM 693 N N . ASP A 1 85 ? 9.272 -3.631 -15.713 1.00 94.19 85 ASP A N 1
ATOM 694 C CA . ASP A 1 85 ? 9.389 -4.014 -14.315 1.00 94.19 85 ASP A CA 1
ATOM 695 C C . ASP A 1 85 ? 9.716 -2.765 -13.502 1.00 94.19 85 ASP A C 1
ATOM 697 O O . ASP A 1 85 ? 10.494 -1.898 -13.927 1.00 94.19 85 ASP A O 1
ATOM 701 N N . LEU A 1 86 ? 9.079 -2.647 -12.350 1.00 92.69 86 LEU A N 1
ATOM 702 C CA . LEU A 1 86 ? 9.160 -1.473 -11.514 1.00 92.69 86 LEU A CA 1
ATOM 703 C C . LEU A 1 86 ? 9.278 -1.856 -10.047 1.00 92.69 86 LEU A C 1
ATOM 705 O O . LEU A 1 86 ? 8.805 -2.902 -9.607 1.00 92.69 86 LEU A O 1
ATOM 709 N N . LYS A 1 87 ? 9.929 -0.967 -9.303 1.00 94.38 87 LYS A N 1
ATOM 710 C CA . LYS A 1 87 ? 10.183 -1.098 -7.877 1.00 94.38 87 LYS A CA 1
ATOM 711 C C . LYS A 1 87 ? 9.969 0.261 -7.218 1.00 94.38 87 LYS A C 1
ATOM 713 O O . LYS A 1 87 ? 10.595 1.232 -7.642 1.00 94.38 87 LYS A O 1
ATOM 718 N N . TRP A 1 88 ? 9.112 0.327 -6.203 1.00 93.88 88 TRP A N 1
ATOM 719 C CA . TRP A 1 88 ? 8.874 1.537 -5.403 1.00 93.88 88 TRP A CA 1
ATOM 720 C C . TRP A 1 88 ? 8.281 1.222 -4.026 1.00 93.88 88 TRP A C 1
ATOM 722 O O . TRP A 1 88 ? 7.629 0.186 -3.864 1.00 93.88 88 TRP A O 1
ATOM 732 N N . PRO A 1 89 ? 8.506 2.087 -3.026 1.00 94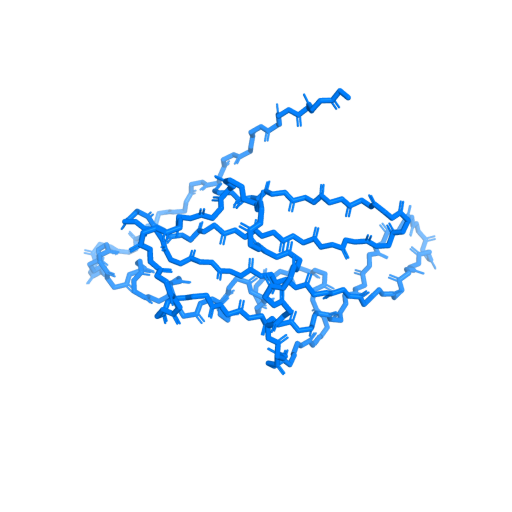.25 89 PRO A N 1
ATOM 733 C CA . PRO A 1 89 ? 7.827 1.975 -1.748 1.00 94.25 89 PRO A CA 1
ATOM 734 C C . PRO A 1 89 ? 6.361 2.414 -1.871 1.00 94.25 89 PRO A C 1
ATOM 736 O O . PRO A 1 89 ? 6.029 3.354 -2.599 1.00 94.25 89 PRO A O 1
ATOM 739 N N . ILE A 1 90 ? 5.491 1.738 -1.125 1.00 94.88 90 ILE A N 1
ATOM 740 C CA . ILE A 1 90 ? 4.105 2.135 -0.882 1.00 94.88 90 ILE A CA 1
ATOM 741 C C . ILE A 1 90 ? 3.925 2.263 0.626 1.00 94.88 90 ILE A C 1
ATOM 743 O O . ILE A 1 90 ? 4.151 1.310 1.373 1.00 94.88 90 ILE A O 1
ATOM 747 N N . ILE A 1 91 ? 3.517 3.448 1.062 1.00 94.38 91 ILE A N 1
ATOM 748 C CA . ILE A 1 91 ? 3.303 3.787 2.466 1.00 94.38 91 ILE A CA 1
ATOM 749 C C . ILE A 1 91 ? 1.800 3.842 2.700 1.00 94.38 91 ILE A C 1
ATOM 751 O O . ILE A 1 91 ? 1.106 4.608 2.035 1.00 94.38 91 ILE A O 1
ATOM 755 N N . PHE A 1 92 ? 1.304 3.039 3.633 1.00 94.62 92 PHE A N 1
ATOM 756 C CA . PHE A 1 92 ? -0.104 2.979 4.015 1.00 94.62 92 PHE A CA 1
ATOM 757 C C . PHE A 1 92 ? -0.329 3.573 5.395 1.00 94.62 92 PHE A C 1
ATOM 759 O O . PHE A 1 92 ? 0.522 3.424 6.269 1.00 94.62 92 PHE A O 1
ATOM 766 N N . GLN A 1 93 ? -1.515 4.138 5.602 1.00 93.31 93 GLN A N 1
ATOM 767 C CA . GLN A 1 93 ? -2.052 4.486 6.912 1.00 93.31 93 GLN A CA 1
ATOM 768 C C . GLN A 1 93 ? -3.523 4.076 6.989 1.00 93.31 93 GLN A C 1
ATOM 770 O O . GLN A 1 93 ? -4.273 4.217 6.019 1.00 93.31 93 GLN A O 1
ATOM 775 N N . SER A 1 94 ? -3.952 3.577 8.143 1.00 92.25 94 SER A N 1
ATOM 776 C CA . SER A 1 94 ? -5.366 3.328 8.407 1.00 92.25 94 SER A CA 1
ATOM 777 C C . SER A 1 94 ? -6.047 4.650 8.742 1.00 92.25 94 SER A C 1
ATOM 779 O O . SER A 1 94 ? -5.577 5.403 9.584 1.00 92.25 94 SER A O 1
ATOM 781 N N . VAL A 1 95 ? -7.215 4.884 8.153 1.00 89.81 95 VAL A N 1
ATOM 782 C CA . VAL A 1 95 ? -8.100 6.008 8.490 1.00 89.81 95 VAL A CA 1
ATOM 783 C C . VAL A 1 95 ? -9.447 5.462 8.974 1.00 89.81 95 VAL A C 1
ATOM 785 O O . VAL A 1 95 ? -9.736 4.279 8.758 1.00 89.81 95 VAL A O 1
ATOM 788 N N . PRO A 1 96 ? -10.314 6.258 9.630 1.00 87.44 96 PRO A N 1
ATOM 789 C CA . PRO A 1 96 ? -11.559 5.742 10.206 1.00 87.44 96 PRO A CA 1
ATOM 790 C C . PRO A 1 96 ? -12.367 4.854 9.245 1.00 87.44 96 PRO A C 1
ATOM 792 O O . PRO A 1 96 ? -12.731 3.736 9.610 1.00 87.44 96 PRO A O 1
ATOM 795 N N . ASN A 1 97 ? -12.505 5.281 7.985 1.00 85.75 97 ASN A N 1
ATOM 796 C CA . ASN A 1 97 ? -13.350 4.631 6.978 1.00 85.75 97 ASN A CA 1
ATOM 797 C C . ASN A 1 97 ? -12.590 3.790 5.936 1.00 85.75 97 ASN A C 1
ATOM 799 O O . ASN A 1 97 ? -13.170 3.442 4.911 1.00 85.75 97 ASN A O 1
ATOM 803 N N . GLY A 1 98 ? -11.311 3.473 6.155 1.00 91.12 98 GLY A N 1
ATOM 804 C CA . GLY A 1 98 ? -10.534 2.715 5.177 1.00 91.12 98 GLY A CA 1
ATOM 805 C C . GLY A 1 98 ? -9.036 2.862 5.369 1.00 91.12 98 GLY A C 1
ATOM 806 O O . GLY A 1 98 ? -8.540 2.845 6.496 1.00 91.12 98 GLY A O 1
ATOM 807 N N . ILE A 1 99 ? -8.327 3.004 4.257 1.00 93.25 99 ILE A N 1
ATOM 808 C CA . ILE A 1 99 ? -6.883 3.206 4.231 1.00 93.25 99 ILE A CA 1
ATOM 809 C C . ILE A 1 99 ? -6.564 4.342 3.272 1.00 93.25 99 IL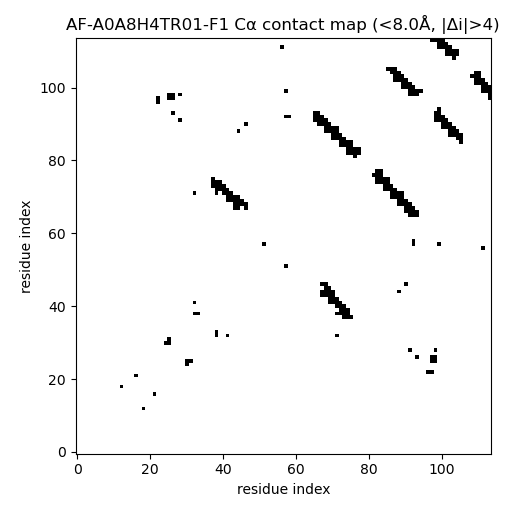E A C 1
ATOM 811 O O . ILE A 1 99 ? -7.299 4.579 2.318 1.00 93.25 99 ILE A O 1
ATOM 815 N N . VAL A 1 100 ? -5.448 5.006 3.510 1.00 92.94 100 VAL A N 1
ATOM 816 C CA . VAL A 1 100 ? -4.832 5.909 2.546 1.00 92.94 100 VAL A CA 1
ATOM 817 C C . VAL A 1 100 ? -3.443 5.393 2.221 1.00 92.94 100 VAL A C 1
ATOM 819 O O . VAL A 1 100 ? -2.815 4.727 3.049 1.00 92.94 100 VAL A O 1
ATOM 822 N N . CYS A 1 101 ? -2.950 5.677 1.021 1.00 93.56 101 CYS A N 1
ATOM 823 C CA . CYS A 1 101 ? -1.579 5.354 0.676 1.00 93.56 101 CYS A CA 1
ATOM 824 C C . CYS A 1 101 ? -0.895 6.423 -0.164 1.00 93.56 101 CYS A C 1
ATOM 826 O O . CYS A 1 101 ? -1.520 7.140 -0.949 1.00 93.56 101 CYS A O 1
ATOM 828 N N . ARG A 1 102 ? 0.424 6.484 -0.008 1.00 93.25 102 ARG A N 1
ATOM 829 C CA . ARG A 1 102 ? 1.336 7.221 -0.872 1.00 93.25 102 ARG A CA 1
ATOM 830 C C . ARG A 1 102 ? 2.257 6.244 -1.581 1.00 93.25 102 ARG A C 1
ATOM 832 O O . ARG A 1 102 ? 2.721 5.278 -0.983 1.00 93.25 102 ARG A O 1
ATOM 839 N N . THR A 1 103 ? 2.536 6.517 -2.847 1.00 92.00 103 THR A N 1
ATOM 840 C CA . THR A 1 103 ? 3.500 5.766 -3.651 1.00 92.00 103 THR A CA 1
ATOM 841 C C . THR A 1 103 ? 4.497 6.717 -4.290 1.00 92.00 103 THR A C 1
ATOM 843 O O . THR A 1 103 ? 4.091 7.675 -4.952 1.00 92.00 103 THR A O 1
ATOM 846 N N . ASP A 1 104 ? 5.782 6.400 -4.152 1.00 90.38 104 ASP A N 1
ATOM 847 C CA . ASP A 1 104 ? 6.876 7.168 -4.747 1.00 90.38 104 ASP A CA 1
ATOM 848 C C . ASP A 1 104 ? 7.410 6.412 -5.964 1.00 90.38 104 ASP A C 1
ATOM 850 O O . ASP A 1 104 ? 8.365 5.635 -5.899 1.00 90.38 104 ASP A O 1
ATOM 854 N N . ALA A 1 105 ? 6.728 6.599 -7.089 1.00 85.88 105 ALA A N 1
ATOM 855 C CA . ALA A 1 105 ? 7.040 5.930 -8.337 1.00 85.88 105 ALA A CA 1
ATOM 856 C C . ALA A 1 105 ? 8.290 6.535 -9.023 1.00 85.88 105 ALA A C 1
ATOM 858 O O . ALA A 1 105 ? 8.669 7.690 -8.788 1.00 85.88 105 ALA A O 1
ATOM 859 N N . PRO A 1 106 ? 8.944 5.778 -9.927 1.00 83.94 106 PRO A N 1
ATOM 860 C CA . PRO A 1 106 ? 10.087 6.247 -10.696 1.00 83.94 106 PRO A CA 1
ATOM 861 C C . PRO A 1 106 ? 9.826 7.559 -11.443 1.00 83.94 106 PRO A C 1
ATOM 863 O O . PRO A 1 106 ? 8.693 7.894 -11.781 1.00 83.94 106 PRO A O 1
ATOM 866 N N . ALA A 1 107 ? 10.912 8.269 -11.762 1.00 84.75 107 ALA A N 1
ATOM 867 C CA . ALA A 1 107 ? 10.892 9.591 -12.398 1.00 84.75 107 ALA A CA 1
ATOM 868 C C . ALA A 1 107 ? 10.268 10.713 -11.540 1.00 84.75 107 ALA A C 1
ATOM 870 O O . ALA A 1 107 ? 9.820 11.723 -12.079 1.00 84.75 107 ALA A O 1
ATOM 871 N N . GLY A 1 108 ? 10.283 10.560 -10.210 1.00 84.06 108 GLY A N 1
ATOM 872 C CA . GLY A 1 108 ? 9.850 11.600 -9.269 1.00 84.06 108 GLY A CA 1
ATOM 873 C C . GLY A 1 108 ? 8.333 11.773 -9.200 1.00 84.06 108 GLY A C 1
ATOM 874 O O . GLY A 1 108 ? 7.853 12.835 -8.808 1.00 84.06 108 GLY A O 1
ATOM 875 N N . VAL A 1 109 ? 7.575 10.754 -9.613 1.00 87.12 109 VAL A N 1
ATOM 876 C CA . VAL A 1 109 ? 6.115 10.775 -9.559 1.00 87.12 109 VAL A CA 1
ATOM 877 C C . VAL A 1 109 ? 5.671 10.329 -8.175 1.00 87.12 109 VAL A C 1
ATOM 879 O O . VAL A 1 109 ? 5.883 9.184 -7.794 1.00 87.12 109 VAL A O 1
ATOM 882 N N . ILE A 1 110 ? 5.007 11.222 -7.447 1.00 90.25 110 ILE A N 1
ATOM 883 C CA . ILE A 1 110 ? 4.377 10.900 -6.167 1.00 90.25 110 ILE A CA 1
ATOM 884 C C . ILE A 1 110 ? 2.867 10.826 -6.381 1.00 90.25 110 ILE A C 1
ATOM 886 O O . ILE A 1 110 ? 2.268 11.734 -6.964 1.00 90.25 110 ILE A O 1
ATOM 890 N N . SER A 1 111 ? 2.261 9.732 -5.927 1.00 89.31 111 SER A N 1
ATOM 891 C CA . SER A 1 111 ? 0.817 9.510 -5.980 1.00 89.31 111 SER A CA 1
ATOM 892 C C . SER A 1 111 ? 0.262 9.334 -4.576 1.00 89.31 111 SER A C 1
ATOM 894 O O . SER A 1 111 ? 0.856 8.632 -3.762 1.00 89.31 111 SER A O 1
ATOM 896 N N . TRP A 1 112 ? -0.905 9.922 -4.327 1.00 91.69 112 TRP A N 1
ATOM 897 C CA . TRP A 1 112 ? -1.675 9.760 -3.098 1.00 91.69 112 TRP A CA 1
ATOM 898 C C . TRP A 1 112 ? -3.051 9.193 -3.442 1.00 91.69 112 TRP A C 1
ATOM 900 O O . TRP A 1 112 ? -3.710 9.696 -4.354 1.00 91.69 112 TRP A O 1
ATOM 910 N N . THR A 1 113 ? -3.476 8.157 -2.722 1.00 89.38 113 THR A N 1
ATOM 911 C CA . THR A 1 113 ? -4.741 7.442 -2.948 1.00 89.38 113 THR A CA 1
ATOM 912 C C . THR A 1 113 ? -5.495 7.275 -1.632 1.00 89.38 113 THR A C 1
ATOM 914 O O . THR A 1 113 ? -4.886 6.962 -0.610 1.00 89.38 113 THR A O 1
ATOM 917 N N . GLN A 1 114 ? -6.811 7.489 -1.667 1.00 85.19 114 GLN A N 1
ATOM 918 C CA . GLN A 1 114 ? -7.754 7.348 -0.553 1.00 85.19 114 GLN A CA 1
ATOM 919 C C . GLN A 1 114 ? -9.020 6.644 -1.039 1.00 85.19 114 GLN A C 1
ATOM 921 O O . GLN A 1 114 ? -9.400 6.898 -2.206 1.00 85.19 114 GLN A O 1
#

Sequence (114 aa):
MRTQNHTFVTIPIPRYLPFQTVLDYLKTYEPVLQHNPGMVSYEKHDLDYDLIANDSFFDASDPGESLRCYQAYEVIRLGPGCRRDLKWPIIFQSVPNGIVCRTDAPAGVISWTQ

Organism: NCBI:txid1208366

pLDDT: mean 87.85, std 8.49, range [49.59, 97.31]

Nearest PDB structures (foldseek):
  1hbq-assembly1_A  TM=5.822E-01  e=1.719E+00  Bos taurus
  2wqa-assembly1_F  TM=6.458E-01  e=2.570E+00  Homo sapiens
  1aqb-assembly1_A  TM=6.487E-01  e=3.234E+00  Sus scrofa domesticus
  1kt5-assembly1_A  TM=6.345E-01  e=3.628E+00  Bos taurus
  7ui9-assembly1_q  TM=2.976E-01  e=1.290E+00  Saccharomyces cerevisiae S288C